Protein AF-A0A8T7FE96-F1 (afdb_monomer_lite)

Sequence (126 aa):
MTDAYMLAKTQGGLADIQTLDPPFLWPTNAFMEYQELAQNDDGTTRALGFASDLWRWGYITLEQYNYLKTTIAGGATSVTVCIKTYTAAGWKTYTGVMILPPPPYQIEDDKILDFTLKFDYLVEVV

Radius of gyration: 15.85 Å; chains: 1; bounding box: 35×27×52 Å

Structure (mmCIF, N/CA/C/O backbone):
data_AF-A0A8T7FE96-F1
#
_entry.id   AF-A0A8T7FE96-F1
#
loop_
_atom_site.group_PDB
_atom_site.id
_atom_site.type_symbol
_atom_site.label_atom_id
_atom_site.label_alt_id
_atom_site.label_comp_id
_atom_site.label_asym_id
_atom_site.label_entity_id
_atom_site.label_seq_id
_atom_site.pdbx_PDB_ins_code
_atom_site.Cartn_x
_atom_site.Cartn_y
_atom_site.Cartn_z
_atom_site.occupancy
_atom_site.B_iso_or_equiv
_atom_site.auth_seq_id
_atom_site.auth_comp_id
_atom_site.auth_asym_id
_atom_site.auth_atom_id
_atom_site.pdbx_PDB_model_num
ATOM 1 N N . MET A 1 1 ? -19.394 7.239 -5.893 1.00 50.66 1 MET A N 1
ATOM 2 C CA . MET A 1 1 ? -18.057 7.005 -5.310 1.00 50.66 1 MET A CA 1
ATOM 3 C C . MET A 1 1 ? -17.525 5.740 -5.944 1.00 50.66 1 MET A C 1
ATOM 5 O O . MET A 1 1 ? -18.295 4.802 -6.067 1.00 50.66 1 MET A O 1
ATOM 9 N N . THR A 1 2 ? -16.287 5.748 -6.425 1.00 60.88 2 THR A N 1
ATOM 10 C CA . THR A 1 2 ? -15.652 4.588 -7.059 1.00 60.88 2 THR A CA 1
ATOM 11 C C . THR A 1 2 ? -15.127 3.631 -5.991 1.00 60.88 2 THR A C 1
ATOM 13 O O . THR A 1 2 ? -14.422 4.035 -5.062 1.00 60.88 2 THR A O 1
ATOM 16 N N . ASP A 1 3 ? -15.533 2.376 -6.106 1.00 85.88 3 ASP A N 1
ATOM 17 C CA . ASP A 1 3 ? -15.133 1.249 -5.270 1.00 85.88 3 ASP A CA 1
ATOM 18 C C . ASP A 1 3 ? -13.775 0.732 -5.761 1.00 85.88 3 ASP A C 1
ATOM 20 O O . ASP A 1 3 ? -13.713 -0.092 -6.669 1.00 85.88 3 ASP A O 1
ATOM 24 N N . ALA A 1 4 ? -12.687 1.295 -5.227 1.00 92.88 4 ALA A N 1
ATOM 25 C CA . ALA A 1 4 ? -11.323 1.010 -5.666 1.00 92.88 4 ALA A CA 1
ATOM 26 C C . ALA A 1 4 ? -10.303 1.194 -4.534 1.00 92.88 4 ALA A C 1
ATOM 28 O O . ALA A 1 4 ? -10.514 1.996 -3.614 1.00 92.88 4 ALA A O 1
ATOM 29 N N . TYR A 1 5 ? -9.173 0.489 -4.648 1.00 95.31 5 TYR A N 1
ATOM 30 C CA . TYR A 1 5 ? -8.000 0.717 -3.807 1.00 95.31 5 TYR A CA 1
ATOM 31 C C . TYR A 1 5 ? -7.340 2.035 -4.196 1.00 95.31 5 TYR A C 1
ATOM 33 O O . TYR A 1 5 ? -7.049 2.272 -5.369 1.00 95.31 5 TYR A O 1
ATOM 41 N N . MET A 1 6 ? -7.087 2.892 -3.210 1.00 96.38 6 MET A N 1
ATOM 42 C CA . MET A 1 6 ? -6.479 4.202 -3.447 1.00 96.38 6 MET A CA 1
ATOM 43 C C . MET A 1 6 ? -5.321 4.435 -2.490 1.00 96.38 6 MET A C 1
ATOM 45 O O . MET A 1 6 ? -5.411 4.060 -1.323 1.00 96.38 6 MET A O 1
ATOM 49 N N . LEU A 1 7 ? -4.257 5.080 -2.961 1.00 9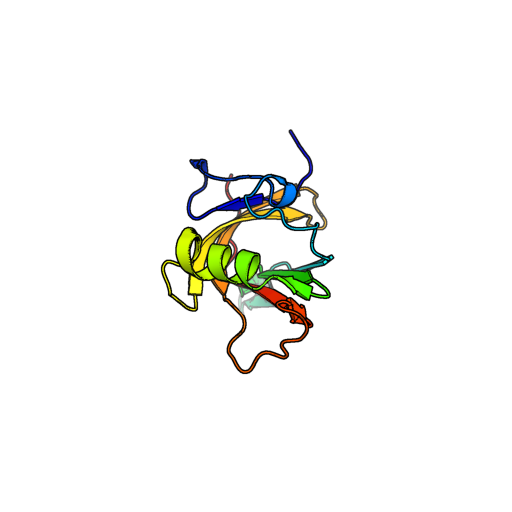5.94 7 LEU A N 1
ATOM 50 C CA . LEU A 1 7 ? -3.052 5.348 -2.175 1.00 95.94 7 LEU A CA 1
ATOM 51 C C . LEU A 1 7 ? -2.502 6.730 -2.508 1.00 95.94 7 LEU A C 1
ATOM 53 O O . LEU A 1 7 ? -2.378 7.091 -3.676 1.00 95.94 7 LEU A O 1
ATOM 57 N N . ALA A 1 8 ? -2.128 7.485 -1.478 1.00 94.62 8 ALA A N 1
ATOM 58 C CA . ALA A 1 8 ? -1.384 8.726 -1.630 1.00 94.62 8 ALA A CA 1
ATOM 59 C C . ALA A 1 8 ? -0.668 9.119 -0.340 1.00 94.62 8 ALA A C 1
ATOM 61 O O . ALA A 1 8 ? -0.959 8.619 0.742 1.00 94.62 8 ALA A O 1
ATOM 62 N N . LYS A 1 9 ? 0.238 10.094 -0.431 1.00 92.81 9 LYS A N 1
ATOM 63 C CA . LYS A 1 9 ? 0.890 10.683 0.748 1.00 92.81 9 LYS A CA 1
ATOM 64 C C . LYS A 1 9 ? -0.073 11.510 1.613 1.00 92.81 9 LYS A C 1
ATOM 66 O O . LYS A 1 9 ? 0.145 11.662 2.809 1.00 92.81 9 LYS A O 1
ATOM 71 N N . THR A 1 10 ? -1.133 12.056 1.018 1.00 92.00 10 THR A N 1
ATOM 72 C CA . THR A 1 10 ? -2.131 12.899 1.691 1.00 92.00 10 THR A CA 1
ATOM 73 C C . THR A 1 10 ? -3.537 12.562 1.198 1.00 92.00 10 THR A C 1
ATOM 75 O O . THR A 1 10 ? -3.706 12.062 0.089 1.00 92.00 10 THR A O 1
ATOM 78 N N . GLN A 1 11 ? -4.560 12.875 1.998 1.00 90.00 11 GLN A N 1
ATOM 79 C CA . GLN A 1 11 ? -5.961 12.600 1.656 1.00 90.00 11 GLN A CA 1
ATOM 80 C C . GLN A 1 11 ? -6.405 13.275 0.347 1.00 90.00 11 GLN A C 1
ATOM 82 O O . GLN A 1 11 ? -7.065 12.650 -0.475 1.00 90.00 11 GLN A O 1
ATOM 87 N N . GLY A 1 12 ? -6.012 14.535 0.124 1.00 89.31 12 GLY A N 1
ATOM 88 C CA . GLY A 1 12 ? -6.371 15.278 -1.092 1.00 89.31 12 GLY A CA 1
ATOM 89 C C . GLY A 1 12 ? -5.708 14.758 -2.372 1.00 89.31 12 GLY A C 1
ATOM 90 O O . GLY A 1 12 ? -6.118 15.144 -3.460 1.00 89.31 12 GLY A O 1
ATOM 91 N N . GLY A 1 13 ? -4.692 13.898 -2.245 1.00 90.94 13 GLY A N 1
ATOM 92 C CA . GLY A 1 13 ? -3.985 13.289 -3.369 1.00 90.94 13 GLY A CA 1
ATOM 93 C C . GLY A 1 13 ? -4.393 11.848 -3.665 1.00 90.94 13 GLY A C 1
ATOM 94 O O . GLY A 1 13 ? -3.745 11.234 -4.506 1.00 90.94 13 GLY A O 1
ATOM 95 N N . LEU A 1 14 ? -5.394 11.289 -2.966 1.00 94.12 14 LEU A N 1
ATOM 96 C CA . LEU A 1 14 ? -5.828 9.903 -3.163 1.00 94.12 14 LEU A CA 1
ATOM 97 C C . LEU A 1 14 ? -6.167 9.643 -4.632 1.00 94.12 14 LEU A C 1
ATOM 99 O O . LEU A 1 14 ? -7.084 10.246 -5.188 1.00 94.12 14 LEU A O 1
ATOM 103 N N . ALA A 1 15 ? -5.454 8.692 -5.223 1.00 94.56 15 ALA A N 1
ATOM 104 C CA . ALA A 1 15 ? -5.675 8.231 -6.582 1.00 94.56 15 ALA A CA 1
ATOM 105 C C . ALA A 1 15 ? -5.883 6.717 -6.585 1.00 94.56 15 ALA A C 1
ATOM 107 O O . ALA A 1 15 ? -5.317 6.006 -5.751 1.00 94.56 15 ALA A O 1
ATOM 108 N N . ASP A 1 16 ? -6.711 6.240 -7.513 1.00 94.81 16 ASP A N 1
ATOM 109 C CA . ASP A 1 16 ? -6.874 4.811 -7.769 1.00 94.81 16 ASP A CA 1
ATOM 110 C C . ASP A 1 16 ? -5.538 4.242 -8.247 1.00 94.81 16 ASP A C 1
ATOM 112 O O . ASP A 1 16 ? -4.923 4.780 -9.173 1.00 94.81 16 ASP A O 1
ATOM 116 N N . ILE A 1 17 ? -5.098 3.152 -7.624 1.00 94.44 17 ILE A N 1
ATOM 117 C CA . ILE A 1 17 ? -3.825 2.506 -7.944 1.00 94.44 17 ILE A CA 1
ATOM 118 C C . ILE A 1 17 ? -3.738 2.044 -9.411 1.00 94.44 17 ILE A C 1
ATOM 120 O O . ILE A 1 17 ? -2.640 2.003 -9.966 1.00 94.44 17 ILE A O 1
ATOM 124 N N . GLN A 1 18 ? -4.873 1.760 -10.064 1.00 94.69 18 GLN A N 1
ATOM 125 C CA . GLN A 1 18 ? -4.938 1.406 -11.490 1.00 94.69 18 GLN A CA 1
ATOM 126 C C . GLN A 1 18 ? -4.766 2.609 -12.424 1.00 94.69 18 GLN A C 1
ATOM 128 O O . GLN A 1 18 ? -4.541 2.429 -13.618 1.00 94.69 18 GLN A O 1
ATOM 133 N N . THR A 1 19 ? -4.879 3.828 -11.894 1.00 93.31 19 THR A N 1
ATOM 134 C CA . THR A 1 19 ? -4.716 5.085 -12.645 1.00 93.31 19 THR A CA 1
ATOM 135 C C . THR A 1 19 ? -3.374 5.767 -12.392 1.00 93.31 19 THR A C 1
ATOM 137 O O . THR A 1 19 ? -3.088 6.793 -13.007 1.00 93.31 19 THR A O 1
ATOM 140 N N . LEU A 1 20 ? -2.558 5.217 -11.487 1.00 91.19 20 LEU A N 1
ATOM 141 C CA . LEU A 1 20 ? -1.185 5.665 -11.275 1.00 91.19 20 LEU A CA 1
ATOM 142 C C . LEU A 1 20 ? -0.331 5.394 -12.518 1.00 91.19 20 LEU A C 1
ATOM 144 O O . LEU A 1 20 ? -0.687 4.576 -13.363 1.00 91.19 20 LEU A O 1
ATOM 148 N N . ASP A 1 21 ? 0.808 6.073 -12.607 1.00 91.19 21 ASP A N 1
ATOM 149 C CA . ASP A 1 21 ? 1.789 5.872 -13.669 1.00 91.19 21 ASP A CA 1
ATOM 150 C C . ASP A 1 21 ? 3.144 5.479 -13.047 1.00 91.19 21 ASP A C 1
ATOM 152 O O . ASP A 1 21 ? 3.762 6.319 -12.380 1.00 91.19 21 ASP A O 1
ATOM 156 N N . PRO A 1 22 ? 3.586 4.213 -13.179 1.00 92.31 22 PRO A N 1
ATOM 157 C CA . PRO A 1 22 ? 2.911 3.108 -13.876 1.00 92.31 22 PRO A CA 1
ATOM 158 C C . PRO A 1 22 ? 1.679 2.560 -13.115 1.00 92.31 22 PRO A C 1
ATOM 160 O O . PRO A 1 22 ? 1.652 2.594 -11.879 1.00 92.31 22 PRO A O 1
ATOM 163 N N . PRO A 1 23 ? 0.674 1.994 -13.816 1.00 93.38 23 PRO A N 1
ATOM 164 C CA . PRO A 1 23 ? -0.556 1.505 -13.192 1.00 93.38 23 PRO A CA 1
ATOM 165 C C . PRO A 1 23 ? -0.327 0.184 -12.464 1.00 93.38 23 PRO A C 1
ATOM 167 O O . PRO A 1 23 ? 0.363 -0.701 -12.969 1.00 93.38 23 PRO A O 1
ATOM 170 N N . PHE A 1 24 ? -0.944 0.015 -11.297 1.00 95.06 24 PHE A N 1
ATOM 171 C CA . PHE A 1 24 ? -0.903 -1.222 -10.515 1.00 95.06 24 PHE A CA 1
ATOM 172 C C . PHE A 1 24 ? -2.167 -2.039 -10.757 1.00 95.06 24 PHE A C 1
ATOM 174 O O . PHE A 1 24 ? -3.259 -1.491 -10.862 1.00 95.06 24 PHE A O 1
ATOM 181 N N . LEU A 1 25 ? -2.052 -3.367 -10.772 1.00 94.12 25 LEU A N 1
ATOM 182 C CA . LEU A 1 25 ? -3.232 -4.222 -10.637 1.00 94.12 25 LEU A CA 1
ATOM 183 C C . LEU A 1 25 ? -3.802 -4.100 -9.221 1.00 94.12 25 LEU A C 1
ATOM 185 O O . LEU A 1 25 ? -3.089 -3.728 -8.286 1.00 94.12 25 LEU A O 1
ATOM 189 N N . TRP A 1 26 ? -5.074 -4.450 -9.040 1.00 94.19 26 TRP A N 1
ATOM 190 C CA . TRP A 1 26 ? -5.623 -4.543 -7.693 1.00 94.19 26 TRP A CA 1
ATOM 191 C C . TRP A 1 26 ? -4.885 -5.610 -6.877 1.00 94.19 26 TRP A C 1
ATOM 193 O O . TRP A 1 26 ? -4.685 -6.721 -7.378 1.00 94.19 26 TRP A O 1
ATOM 203 N N . PRO A 1 27 ? -4.460 -5.289 -5.644 1.00 95.06 27 PRO A N 1
ATOM 204 C CA . PRO A 1 27 ? -3.867 -6.267 -4.759 1.00 95.06 27 PRO A CA 1
ATOM 205 C C . PRO A 1 27 ? -4.939 -7.226 -4.255 1.00 95.06 27 PRO A C 1
ATOM 207 O O . PRO A 1 27 ? -6.116 -6.885 -4.141 1.00 95.06 27 PRO A O 1
ATOM 210 N N . THR A 1 28 ? -4.506 -8.404 -3.830 1.00 94.00 28 THR A N 1
ATOM 211 C CA . THR A 1 28 ? -5.264 -9.122 -2.804 1.00 94.00 28 THR A CA 1
ATOM 212 C C . THR A 1 28 ? -5.026 -8.422 -1.471 1.00 94.00 28 THR A C 1
ATOM 214 O O . THR A 1 28 ? -3.866 -8.154 -1.140 1.00 94.00 28 THR A O 1
ATOM 217 N N . ASN A 1 29 ? -6.082 -8.127 -0.714 1.00 91.38 29 ASN A N 1
ATOM 218 C CA . ASN A 1 29 ? -5.947 -7.488 0.590 1.00 91.38 29 ASN A CA 1
ATOM 219 C C . ASN A 1 29 ? -6.240 -8.442 1.750 1.00 91.38 29 ASN A C 1
ATOM 221 O O . ASN A 1 29 ? -7.014 -9.390 1.623 1.00 91.38 29 ASN A O 1
ATOM 225 N N . ALA A 1 30 ? -5.616 -8.170 2.891 1.00 90.75 30 ALA A N 1
ATOM 226 C CA . ALA A 1 30 ? -5.898 -8.840 4.151 1.00 90.75 30 ALA A CA 1
ATOM 227 C C . ALA A 1 30 ? -5.991 -7.784 5.253 1.00 90.75 30 ALA A C 1
ATOM 229 O O . ALA A 1 30 ? -5.031 -7.542 5.988 1.00 90.75 30 ALA A O 1
ATOM 230 N N . PHE A 1 31 ? -7.159 -7.146 5.325 1.00 91.12 31 PHE A N 1
ATOM 231 C CA . PHE A 1 31 ? -7.461 -6.159 6.350 1.00 91.12 31 PHE A CA 1
ATOM 232 C C . PHE A 1 31 ? -7.722 -6.849 7.689 1.00 91.12 31 PHE A C 1
ATOM 234 O O . PHE A 1 31 ? -8.476 -7.823 7.762 1.00 91.12 31 PHE A O 1
ATOM 241 N N . MET A 1 32 ? -7.121 -6.323 8.750 1.00 87.75 32 MET A N 1
ATOM 242 C CA . MET A 1 32 ? -7.350 -6.760 10.120 1.00 87.75 32 MET A CA 1
ATOM 243 C C . MET A 1 32 ? -7.821 -5.573 10.955 1.00 87.75 32 MET A C 1
ATOM 245 O O . MET A 1 32 ? -7.128 -4.557 11.067 1.00 87.75 32 MET A O 1
ATOM 249 N N . GLU A 1 33 ? -8.998 -5.724 11.561 1.00 83.94 33 GLU A N 1
ATOM 250 C CA . GLU A 1 33 ? -9.488 -4.809 12.593 1.00 83.94 33 GLU A CA 1
ATOM 251 C C . GLU A 1 33 ? -8.630 -4.909 13.867 1.00 83.94 33 GLU A C 1
ATOM 253 O O . GLU A 1 33 ? -7.721 -5.737 13.957 1.00 83.94 33 GLU A O 1
ATOM 258 N N . TYR A 1 34 ? -8.890 -4.024 14.835 1.00 77.62 34 TYR A N 1
ATOM 259 C CA . TYR A 1 34 ? -8.185 -3.940 16.119 1.00 77.62 34 TYR A CA 1
ATOM 260 C C . TYR A 1 34 ? -7.834 -5.322 16.696 1.00 77.62 34 TYR A C 1
ATOM 262 O O . TYR A 1 34 ? -8.699 -6.185 16.830 1.00 77.62 34 TYR A O 1
ATOM 270 N N . GLN A 1 35 ? -6.552 -5.521 17.024 1.00 64.81 35 GLN A N 1
ATOM 271 C CA . GLN A 1 35 ? -6.015 -6.848 17.337 1.00 64.81 35 GLN A CA 1
ATOM 272 C C . GLN A 1 35 ? -6.432 -7.401 18.701 1.00 64.81 35 GLN A C 1
ATOM 274 O O . GLN A 1 35 ? -6.488 -8.620 18.839 1.00 64.81 35 GLN A O 1
ATOM 279 N N . GLU A 1 36 ? -6.748 -6.571 19.694 1.00 58.53 36 GLU A N 1
ATOM 280 C CA . GLU A 1 36 ? -7.150 -7.074 21.007 1.00 58.53 36 GLU A CA 1
ATOM 281 C C . GLU A 1 36 ? -8.263 -6.240 21.628 1.00 58.53 36 GLU A C 1
ATOM 283 O O . GLU A 1 36 ? -8.259 -5.015 21.617 1.00 58.53 36 GLU A O 1
ATOM 288 N N . LEU A 1 37 ? -9.221 -6.931 22.229 1.00 60.88 37 LEU A N 1
ATOM 289 C CA . LEU A 1 37 ? -10.126 -6.364 23.209 1.00 60.88 37 LEU A CA 1
ATOM 290 C C . LEU A 1 37 ? -9.569 -6.760 24.576 1.00 60.88 37 LEU A C 1
ATOM 292 O O . LEU A 1 37 ? -9.706 -7.909 24.987 1.00 60.88 37 LEU A O 1
ATOM 296 N N . ALA A 1 38 ? -8.905 -5.840 25.269 1.00 62.94 38 ALA A N 1
ATOM 297 C CA . ALA A 1 38 ? -8.479 -6.079 26.640 1.00 62.94 38 ALA A CA 1
ATOM 298 C C . ALA A 1 38 ? -9.627 -5.775 27.593 1.00 62.94 38 ALA A C 1
ATOM 300 O O . ALA A 1 38 ? -10.243 -4.709 27.530 1.00 62.94 38 ALA A O 1
ATOM 301 N N . GLN A 1 39 ? -9.908 -6.716 28.485 1.00 72.38 39 GLN A N 1
ATOM 302 C CA . GLN A 1 39 ? -10.826 -6.489 29.587 1.00 72.38 39 GLN A CA 1
ATOM 303 C C . GLN A 1 39 ? -10.049 -5.821 30.726 1.00 72.38 39 GLN A C 1
ATOM 305 O O . GLN A 1 39 ? -9.050 -6.359 31.200 1.00 72.38 39 GLN A O 1
ATOM 310 N N . ASN A 1 40 ? -10.477 -4.627 31.120 1.00 75.94 40 ASN A N 1
ATOM 311 C CA . ASN A 1 40 ? -9.946 -3.914 32.275 1.00 75.94 40 ASN A CA 1
ATOM 312 C C . ASN A 1 40 ? -10.456 -4.560 33.579 1.00 75.94 40 ASN A C 1
ATOM 314 O O . ASN A 1 40 ? -11.488 -5.236 33.587 1.00 75.94 40 ASN A O 1
ATOM 318 N N . ASP A 1 41 ? -9.785 -4.277 34.700 1.00 79.19 41 ASP A N 1
ATOM 319 C CA . ASP A 1 41 ? -10.168 -4.756 36.042 1.00 79.19 41 ASP A CA 1
ATOM 320 C C . ASP A 1 41 ? -11.558 -4.265 36.499 1.00 79.19 41 ASP A C 1
ATOM 322 O O . ASP A 1 41 ? -12.172 -4.852 37.388 1.00 79.19 41 ASP A O 1
ATOM 326 N N . ASP A 1 42 ? -12.080 -3.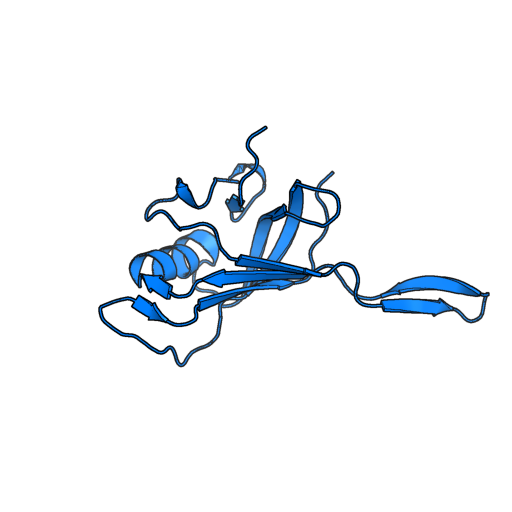200 35.880 1.00 83.81 42 ASP A N 1
ATOM 327 C CA . ASP A 1 42 ? -13.428 -2.665 36.117 1.00 83.81 42 ASP A CA 1
ATOM 328 C C . ASP A 1 42 ? -14.521 -3.348 35.266 1.00 83.81 42 ASP A C 1
ATOM 330 O O . ASP A 1 42 ? -15.690 -2.961 35.319 1.00 83.81 42 ASP A O 1
ATOM 334 N N . GLY A 1 43 ? -14.154 -4.363 34.475 1.00 77.44 43 GLY A N 1
ATOM 335 C CA . GLY A 1 43 ? -15.054 -5.093 33.585 1.00 77.44 43 GLY A CA 1
ATOM 336 C C . GLY A 1 43 ? -15.337 -4.398 32.250 1.00 77.44 43 GLY A C 1
ATOM 337 O O . GLY A 1 43 ? -16.040 -4.977 31.418 1.00 77.44 43 GLY A O 1
ATOM 338 N N . THR A 1 44 ? -14.791 -3.201 32.003 1.00 75.38 44 THR A N 1
ATOM 339 C CA . THR A 1 44 ? -14.902 -2.520 30.705 1.00 75.38 44 THR A CA 1
ATOM 340 C C . THR A 1 44 ? -13.931 -3.112 29.686 1.00 75.38 44 THR A C 1
ATOM 342 O O . THR A 1 44 ? -12.862 -3.612 30.026 1.00 75.38 44 THR A O 1
ATOM 345 N N . THR A 1 45 ? -14.298 -3.074 28.408 1.00 67.25 45 THR A N 1
ATOM 346 C CA . THR A 1 45 ? -13.445 -3.562 27.321 1.00 67.25 45 THR A CA 1
ATOM 347 C C . THR A 1 45 ? -12.784 -2.387 26.615 1.00 67.25 45 THR A C 1
ATOM 349 O O . THR A 1 45 ? -13.464 -1.451 26.191 1.00 67.25 45 THR A O 1
ATOM 352 N N . ARG A 1 46 ? -11.462 -2.434 26.453 1.00 65.81 46 ARG A N 1
ATOM 353 C CA . ARG A 1 46 ? -10.691 -1.462 25.678 1.00 65.81 46 ARG A CA 1
ATOM 354 C C . ARG A 1 46 ? -10.108 -2.136 24.444 1.00 65.81 46 ARG A C 1
ATOM 356 O O . ARG A 1 46 ? -9.478 -3.180 24.551 1.00 65.81 46 ARG A O 1
ATOM 363 N N . ALA A 1 47 ? -10.273 -1.511 23.282 1.00 59.50 47 ALA A N 1
ATOM 364 C CA . ALA A 1 47 ? -9.525 -1.911 22.099 1.00 59.50 47 ALA A CA 1
ATOM 365 C C . ALA A 1 47 ? -8.037 -1.569 22.296 1.00 59.50 47 ALA A C 1
ATOM 367 O O . ALA A 1 47 ? -7.683 -0.409 22.526 1.00 59.50 47 ALA A O 1
ATOM 368 N N . LEU A 1 48 ? -7.184 -2.588 22.243 1.00 66.56 48 LEU A N 1
ATOM 369 C CA . LEU A 1 48 ? -5.735 -2.503 22.173 1.00 66.56 48 LEU A CA 1
ATOM 370 C C . LEU A 1 48 ? -5.280 -2.877 20.757 1.00 66.56 48 LEU A C 1
ATOM 372 O O . LEU A 1 48 ? -5.814 -3.774 20.107 1.00 66.56 48 LEU A O 1
ATOM 376 N N . GLY A 1 49 ? -4.273 -2.157 20.276 1.00 68.88 49 GLY A N 1
ATOM 377 C CA . GLY A 1 49 ? -3.775 -2.283 18.911 1.00 68.88 49 GLY A CA 1
ATOM 378 C C . GLY A 1 49 ? -4.427 -1.293 17.950 1.00 68.88 49 GLY A C 1
ATOM 379 O O . GLY A 1 49 ? -5.316 -0.523 18.304 1.00 68.88 49 GLY A O 1
ATOM 380 N N . PHE A 1 50 ? -3.931 -1.290 16.721 1.00 81.06 50 PHE A N 1
ATOM 381 C CA . PHE A 1 50 ? -4.420 -0.447 15.639 1.00 81.06 50 PHE A CA 1
ATOM 382 C C . PHE A 1 50 ? -4.847 -1.347 14.487 1.00 81.06 50 PHE A C 1
ATOM 384 O O . PHE A 1 50 ? -4.301 -2.441 14.332 1.00 81.06 50 PHE A O 1
ATOM 391 N N . ALA A 1 51 ? -5.798 -0.890 13.675 1.00 89.44 51 ALA A N 1
ATOM 392 C CA . ALA A 1 51 ? -6.124 -1.592 12.445 1.00 89.44 51 ALA A CA 1
ATOM 393 C C . ALA A 1 51 ? -4.893 -1.639 11.521 1.00 89.44 51 ALA A C 1
ATOM 395 O O . ALA A 1 51 ? -4.030 -0.751 11.546 1.00 89.44 51 ALA A O 1
ATOM 396 N N . SER A 1 52 ? -4.811 -2.693 10.717 1.00 93.75 52 SER A N 1
ATOM 397 C CA . SER A 1 52 ? -3.728 -2.893 9.755 1.00 93.75 52 SER A CA 1
ATOM 398 C C . SER A 1 52 ? -4.263 -3.499 8.466 1.00 93.75 52 SER A C 1
ATOM 400 O O . SER A 1 52 ? -5.331 -4.111 8.444 1.00 93.75 52 SER A O 1
ATOM 402 N N . ASP A 1 53 ? -3.520 -3.323 7.383 1.00 95.38 53 ASP A N 1
ATOM 403 C CA . ASP A 1 53 ? -3.840 -3.925 6.094 1.00 95.38 53 ASP A CA 1
ATOM 404 C C . ASP A 1 53 ? -2.572 -4.427 5.407 1.00 95.38 53 ASP A C 1
ATOM 406 O O . ASP A 1 53 ? -1.467 -3.916 5.621 1.00 95.38 53 ASP A O 1
ATOM 410 N N . LEU A 1 54 ? -2.736 -5.439 4.567 1.00 96.25 54 LEU A N 1
ATOM 411 C CA . LEU A 1 54 ? -1.680 -5.996 3.736 1.00 96.25 54 LEU A CA 1
ATOM 412 C C . LEU A 1 54 ? -2.172 -6.030 2.303 1.00 96.25 54 LEU A C 1
ATOM 414 O O . LEU A 1 54 ? -3.143 -6.722 2.012 1.00 96.25 54 LEU A O 1
ATOM 418 N N . TRP A 1 55 ? -1.476 -5.344 1.405 1.00 96.88 55 TRP A N 1
ATOM 419 C CA . TRP A 1 55 ? -1.730 -5.419 -0.030 1.00 96.88 55 TRP A CA 1
ATOM 420 C C . TRP A 1 55 ? -0.676 -6.303 -0.670 1.00 96.88 55 TRP A C 1
ATOM 422 O O . TRP A 1 55 ? 0.516 -6.002 -0.603 1.00 96.88 55 TRP A O 1
ATOM 432 N N . ARG A 1 56 ? -1.111 -7.415 -1.258 1.00 96.19 56 ARG A N 1
ATOM 433 C CA . ARG A 1 56 ? -0.220 -8.413 -1.852 1.00 96.19 56 ARG A CA 1
ATOM 434 C C . ARG A 1 56 ? -0.431 -8.489 -3.352 1.00 96.19 56 ARG A C 1
ATOM 436 O O . ARG A 1 56 ? -1.570 -8.554 -3.821 1.00 96.19 56 ARG A O 1
ATOM 443 N N . TRP A 1 57 ? 0.678 -8.557 -4.070 1.00 95.62 57 TRP A N 1
ATOM 444 C CA . TRP A 1 57 ? 0.739 -8.842 -5.494 1.00 95.62 57 TRP A CA 1
ATOM 445 C C . TRP A 1 57 ? 1.642 -10.051 -5.716 1.00 95.62 57 TRP A C 1
ATOM 447 O O . TRP A 1 57 ? 2.635 -10.223 -5.014 1.00 95.62 57 TRP A O 1
ATOM 457 N N . GLY A 1 58 ? 1.336 -10.864 -6.730 1.00 93.69 58 GLY A N 1
ATOM 458 C CA . GLY A 1 58 ? 2.263 -11.918 -7.158 1.00 93.69 58 GLY A CA 1
ATOM 459 C C . GLY A 1 58 ? 3.586 -11.339 -7.671 1.00 93.69 58 GLY A C 1
ATOM 460 O O . GLY A 1 58 ? 4.640 -11.929 -7.473 1.00 93.69 58 GLY A O 1
ATOM 461 N N . TYR A 1 59 ? 3.540 -10.156 -8.290 1.00 95.12 59 TYR A N 1
ATOM 462 C CA . TYR A 1 59 ? 4.716 -9.354 -8.604 1.00 95.12 59 TYR A CA 1
ATOM 463 C C . TYR A 1 59 ? 4.343 -7.881 -8.807 1.00 95.12 59 TYR A C 1
ATOM 465 O O . TYR A 1 59 ? 3.194 -7.563 -9.122 1.00 95.12 59 TYR A O 1
ATOM 473 N N . ILE A 1 60 ? 5.337 -7.002 -8.705 1.00 96.62 60 ILE A N 1
ATOM 474 C CA . ILE A 1 60 ? 5.292 -5.638 -9.253 1.00 96.62 60 ILE A CA 1
ATOM 475 C C . ILE A 1 60 ? 6.530 -5.395 -10.119 1.00 96.62 60 ILE A C 1
ATOM 477 O O . ILE A 1 60 ? 7.544 -6.068 -9.945 1.00 96.62 60 ILE A O 1
ATOM 481 N N . THR A 1 61 ? 6.484 -4.454 -11.056 1.00 97.00 61 THR A N 1
ATOM 482 C CA . THR A 1 61 ? 7.673 -4.067 -11.829 1.00 97.00 61 THR A CA 1
ATOM 483 C C . THR A 1 61 ? 8.631 -3.227 -10.980 1.00 97.00 61 THR A C 1
ATOM 485 O O . THR A 1 61 ? 8.240 -2.594 -9.993 1.00 97.00 61 THR A O 1
ATOM 488 N N . LEU A 1 62 ? 9.903 -3.172 -11.375 1.00 94.94 62 LEU A N 1
ATOM 489 C CA . LEU A 1 62 ? 10.879 -2.274 -10.754 1.00 94.94 62 LEU A CA 1
ATOM 490 C C . LEU A 1 62 ? 10.461 -0.803 -10.868 1.00 94.94 62 LEU A C 1
ATOM 492 O O . LEU A 1 62 ? 10.700 -0.027 -9.946 1.00 94.94 62 LEU A O 1
ATOM 496 N N . GLU A 1 63 ? 9.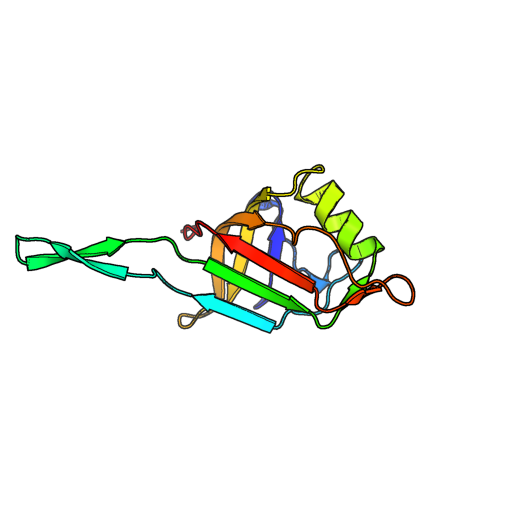802 -0.417 -11.959 1.00 95.75 63 GLU A N 1
ATOM 497 C CA . GLU A 1 63 ? 9.274 0.936 -12.150 1.00 95.75 63 GLU A CA 1
ATOM 498 C C . GLU A 1 63 ? 8.170 1.266 -11.133 1.00 95.75 63 GLU A C 1
ATOM 500 O O . GLU A 1 63 ? 8.240 2.295 -10.460 1.00 95.75 63 GLU A O 1
ATOM 505 N N . GLN A 1 64 ? 7.216 0.351 -10.935 1.00 96.25 64 GLN A N 1
ATOM 506 C CA . GLN A 1 64 ? 6.178 0.450 -9.903 1.00 96.25 64 GLN A CA 1
ATOM 507 C C . GLN A 1 64 ? 6.789 0.558 -8.500 1.00 96.25 64 GLN A C 1
ATOM 509 O O . GLN A 1 64 ? 6.417 1.426 -7.705 1.00 96.25 64 GLN A O 1
ATOM 514 N N . TYR A 1 65 ? 7.774 -0.286 -8.192 1.00 94.69 65 TYR A N 1
ATOM 515 C CA . TYR A 1 65 ? 8.480 -0.218 -6.916 1.00 94.69 65 TYR A CA 1
ATOM 516 C C . TYR A 1 65 ? 9.197 1.124 -6.728 1.00 94.69 65 TYR A C 1
ATOM 518 O O . TYR A 1 65 ? 9.115 1.736 -5.659 1.00 94.69 65 TYR A O 1
ATOM 526 N N . ASN A 1 66 ? 9.869 1.617 -7.769 1.00 93.44 66 ASN A N 1
ATOM 527 C CA . ASN A 1 66 ? 10.548 2.906 -7.735 1.00 93.44 66 ASN A CA 1
ATOM 528 C C . ASN A 1 66 ? 9.558 4.058 -7.557 1.00 93.44 66 ASN A C 1
ATOM 530 O O . ASN A 1 66 ? 9.852 4.969 -6.783 1.00 93.44 66 ASN A O 1
ATOM 534 N N . TYR A 1 67 ? 8.378 4.005 -8.176 1.00 93.88 67 TYR A N 1
ATOM 535 C CA . TYR A 1 67 ? 7.306 4.970 -7.936 1.00 93.88 67 TYR A CA 1
ATOM 536 C C . TYR A 1 67 ? 6.890 4.988 -6.457 1.00 93.88 67 TYR A C 1
ATOM 538 O O . TYR A 1 67 ? 6.896 6.047 -5.826 1.00 93.88 67 TYR A O 1
ATOM 546 N N . LEU A 1 68 ? 6.614 3.822 -5.857 1.00 93.69 68 LEU A N 1
ATOM 547 C CA . LEU A 1 68 ? 6.268 3.736 -4.431 1.00 93.69 68 LEU A CA 1
ATOM 548 C C . LEU A 1 68 ? 7.392 4.281 -3.545 1.00 93.69 68 LEU A C 1
ATOM 550 O O . LEU A 1 68 ? 7.148 5.081 -2.640 1.00 93.69 68 LEU A O 1
ATOM 554 N N . LYS A 1 69 ? 8.636 3.882 -3.817 1.00 93.06 69 LYS A N 1
ATOM 555 C CA . LYS A 1 69 ? 9.794 4.279 -3.016 1.00 93.06 69 LYS A CA 1
ATOM 556 C C . LYS A 1 69 ? 10.102 5.769 -3.134 1.00 93.06 69 LYS A C 1
ATOM 558 O O . LYS A 1 69 ? 10.418 6.395 -2.129 1.00 93.06 69 LYS A O 1
ATOM 563 N N . THR A 1 70 ? 10.045 6.345 -4.329 1.00 91.50 70 THR A N 1
ATOM 564 C CA . THR A 1 70 ? 10.484 7.729 -4.571 1.00 91.50 70 THR A CA 1
ATOM 565 C C . THR A 1 70 ? 9.349 8.730 -4.400 1.00 91.50 70 THR A C 1
ATOM 567 O O . THR A 1 70 ? 9.492 9.681 -3.633 1.00 91.50 70 THR A O 1
ATOM 570 N N . THR A 1 71 ? 8.206 8.489 -5.039 1.00 90.50 71 THR A N 1
ATOM 571 C CA . THR A 1 71 ? 7.078 9.424 -5.075 1.00 90.50 71 THR A CA 1
ATOM 572 C C . THR A 1 71 ? 6.279 9.390 -3.779 1.00 90.50 71 THR A C 1
ATOM 574 O O . THR A 1 71 ? 5.967 10.439 -3.214 1.00 90.50 71 THR A O 1
ATOM 577 N N . ILE A 1 72 ? 5.969 8.193 -3.271 1.00 90.56 72 ILE A N 1
ATOM 578 C CA . ILE A 1 72 ? 5.147 8.046 -2.062 1.00 90.56 72 ILE A CA 1
ATOM 579 C C . ILE A 1 72 ? 6.028 8.090 -0.811 1.00 90.56 72 ILE A C 1
ATOM 581 O O . ILE A 1 72 ? 5.826 8.936 0.064 1.00 90.56 72 ILE A O 1
ATOM 585 N N . ALA A 1 73 ? 7.042 7.224 -0.741 1.00 90.81 73 ALA A N 1
ATOM 586 C CA . ALA A 1 73 ? 7.873 7.073 0.450 1.00 90.81 73 ALA A CA 1
ATOM 587 C C . ALA A 1 73 ? 9.015 8.088 0.579 1.00 90.81 73 ALA A C 1
ATOM 589 O O . ALA A 1 73 ? 9.609 8.197 1.651 1.00 90.81 73 ALA A O 1
ATOM 590 N N . GLY A 1 74 ? 9.338 8.851 -0.472 1.00 89.25 74 GLY A N 1
ATOM 591 C CA . GLY A 1 74 ? 10.435 9.825 -0.426 1.00 89.25 74 GLY A CA 1
ATOM 592 C C . GLY A 1 74 ? 11.799 9.199 -0.102 1.00 89.25 74 GLY A C 1
ATOM 593 O O . GLY A 1 74 ? 12.643 9.843 0.513 1.00 89.25 74 GLY A O 1
ATOM 594 N N . GLY A 1 75 ? 11.998 7.928 -0.456 1.00 87.62 75 GLY A N 1
ATOM 595 C CA . GLY A 1 75 ? 13.199 7.140 -0.181 1.00 87.62 75 GLY A CA 1
ATOM 596 C C . GLY A 1 75 ? 13.194 6.387 1.153 1.00 87.62 75 GLY A C 1
ATOM 597 O O . GLY A 1 75 ? 14.074 5.549 1.358 1.00 87.62 75 GLY A O 1
ATOM 598 N N . ALA A 1 76 ? 12.221 6.635 2.034 1.00 88.50 76 ALA A N 1
ATOM 599 C CA . ALA A 1 76 ? 12.105 5.940 3.312 1.00 88.50 76 ALA A CA 1
ATOM 600 C C . ALA A 1 76 ? 11.536 4.520 3.149 1.00 88.50 76 ALA A C 1
ATOM 602 O O . ALA A 1 76 ? 10.791 4.232 2.216 1.00 88.50 76 ALA A O 1
ATOM 603 N N . THR A 1 77 ? 11.858 3.625 4.083 1.00 89.94 77 THR A N 1
ATOM 604 C CA . THR A 1 77 ? 11.245 2.287 4.173 1.00 89.94 77 THR A CA 1
ATOM 605 C C . THR A 1 77 ? 9.856 2.324 4.808 1.00 89.94 77 THR A C 1
ATOM 607 O O . THR A 1 77 ? 9.073 1.400 4.613 1.00 89.94 77 THR A O 1
ATOM 610 N N . SER A 1 78 ? 9.534 3.397 5.533 1.00 92.25 78 SER A N 1
ATOM 611 C CA . SER A 1 78 ? 8.218 3.636 6.119 1.00 92.25 78 SER A CA 1
ATOM 612 C C . SER A 1 78 ? 7.823 5.106 6.023 1.00 92.25 78 SER A C 1
ATOM 614 O O . SER A 1 78 ? 8.655 5.978 6.284 1.00 92.25 78 SER A O 1
ATOM 616 N N . VAL A 1 79 ? 6.562 5.394 5.703 1.00 95.19 79 VAL A N 1
ATOM 617 C CA . VAL A 1 79 ? 6.045 6.767 5.582 1.00 95.19 79 VAL A CA 1
ATOM 618 C C . VAL A 1 79 ? 4.566 6.834 5.963 1.00 95.19 79 VAL A C 1
ATOM 620 O O . VAL A 1 79 ? 3.824 5.874 5.770 1.00 95.19 79 VAL A O 1
ATOM 623 N N . THR A 1 80 ? 4.116 7.974 6.483 1.00 95.88 80 THR A N 1
ATOM 624 C CA . THR A 1 80 ? 2.684 8.220 6.681 1.00 95.88 80 THR A CA 1
ATOM 625 C C . THR A 1 80 ? 1.984 8.433 5.341 1.00 95.88 80 THR A C 1
ATOM 627 O O . THR A 1 80 ? 2.428 9.243 4.525 1.00 95.88 80 THR A O 1
ATOM 630 N N . VAL A 1 81 ? 0.883 7.718 5.127 1.00 96.81 81 VAL A N 1
ATOM 631 C CA . VAL A 1 81 ? 0.068 7.761 3.909 1.00 96.81 81 VAL A CA 1
ATOM 632 C C . VAL A 1 81 ? -1.415 7.855 4.245 1.00 96.81 81 VAL A C 1
ATOM 634 O O . VAL A 1 81 ? -1.837 7.629 5.382 1.00 96.81 81 VAL A O 1
ATOM 637 N N . CYS A 1 82 ? -2.210 8.146 3.222 1.00 96.44 82 CYS A N 1
ATOM 638 C CA . CYS A 1 82 ? -3.644 7.935 3.212 1.00 96.44 82 CYS A CA 1
ATOM 639 C C . CYS A 1 82 ? -3.977 6.809 2.226 1.00 96.44 82 CYS A C 1
ATOM 641 O O . CYS A 1 82 ? -3.438 6.783 1.114 1.00 96.44 82 CYS A O 1
ATOM 643 N N . ILE A 1 83 ? -4.854 5.892 2.633 1.00 96.56 83 ILE A N 1
ATOM 644 C CA . ILE A 1 83 ? -5.325 4.785 1.799 1.00 96.56 83 ILE A CA 1
ATOM 645 C C . ILE A 1 83 ? -6.842 4.690 1.796 1.00 96.56 83 ILE A C 1
ATOM 647 O O . ILE A 1 83 ? -7.488 5.011 2.790 1.00 96.56 83 ILE A O 1
ATOM 651 N N . LYS A 1 84 ? -7.403 4.171 0.707 1.00 95.88 84 LYS A N 1
ATOM 652 C CA . LYS A 1 84 ? -8.756 3.618 0.666 1.00 95.88 84 LYS A CA 1
ATOM 653 C C . LYS A 1 84 ? -8.652 2.120 0.419 1.00 95.88 84 LYS A C 1
ATOM 655 O O . LYS A 1 84 ? -7.995 1.706 -0.535 1.00 95.88 84 LYS A O 1
ATOM 660 N N . THR A 1 85 ? -9.278 1.325 1.276 1.00 95.44 85 THR A N 1
ATOM 661 C CA . THR A 1 85 ? -9.224 -0.140 1.219 1.00 95.44 85 THR A CA 1
ATOM 662 C C . THR A 1 85 ? -10.579 -0.759 1.550 1.00 95.44 85 THR A C 1
ATOM 664 O O . THR A 1 85 ? -11.468 -0.085 2.080 1.00 95.44 85 THR A O 1
ATOM 667 N N . TYR A 1 86 ? -10.751 -2.030 1.196 1.00 93.19 86 TYR A N 1
ATOM 668 C CA . TYR A 1 86 ? -11.976 -2.782 1.435 1.00 93.19 86 TYR A CA 1
ATOM 669 C C . TYR A 1 86 ? -11.901 -3.539 2.764 1.00 93.19 86 TYR A C 1
ATOM 671 O O . TYR A 1 86 ? -10.986 -4.336 2.984 1.00 93.19 86 TYR A O 1
ATOM 679 N N . THR A 1 87 ? -12.879 -3.307 3.637 1.00 92.00 87 THR A N 1
ATOM 680 C CA . THR A 1 87 ? -13.019 -3.965 4.944 1.00 92.00 87 THR A CA 1
ATOM 681 C C . THR A 1 87 ? -14.319 -4.770 5.005 1.00 92.00 87 THR A C 1
ATOM 683 O O . THR A 1 87 ? -15.124 -4.752 4.071 1.00 92.00 87 THR A O 1
ATOM 686 N N . ALA A 1 88 ? -14.572 -5.464 6.120 1.00 88.88 88 ALA A N 1
ATOM 687 C CA . ALA A 1 88 ? -15.836 -6.176 6.333 1.00 88.88 88 ALA A CA 1
ATOM 688 C C . ALA A 1 88 ? -17.066 -5.242 6.302 1.00 88.88 88 ALA A C 1
ATOM 690 O O . ALA A 1 88 ? -18.158 -5.673 5.937 1.00 88.88 88 ALA A O 1
ATOM 691 N N . ALA A 1 89 ? -16.883 -3.960 6.640 1.00 88.44 89 ALA A N 1
ATOM 692 C CA . ALA A 1 89 ? -17.919 -2.927 6.601 1.00 88.44 89 ALA A CA 1
ATOM 693 C C . ALA A 1 89 ? -17.991 -2.176 5.252 1.00 88.44 89 ALA A C 1
ATOM 695 O O . ALA A 1 89 ? -18.740 -1.204 5.130 1.00 88.44 89 ALA A O 1
ATOM 696 N N . GLY A 1 90 ? -17.220 -2.604 4.247 1.00 92.00 90 GLY A N 1
ATOM 697 C CA . GLY A 1 90 ? -17.147 -1.989 2.923 1.00 92.00 90 GLY A CA 1
ATOM 698 C C . GLY A 1 90 ? -15.906 -1.118 2.719 1.00 92.00 90 GLY A C 1
ATOM 699 O O . GLY A 1 90 ? -14.902 -1.242 3.416 1.00 92.00 90 GLY A O 1
ATOM 700 N N . TRP A 1 91 ? -15.954 -0.233 1.724 1.00 93.75 91 TRP A N 1
ATOM 701 C CA . TRP A 1 91 ? -14.831 0.648 1.409 1.00 93.75 91 TRP A CA 1
ATOM 702 C C . TRP A 1 91 ? -14.665 1.756 2.443 1.00 93.75 91 TRP A C 1
ATOM 704 O O . TRP A 1 91 ? -15.582 2.547 2.671 1.00 93.75 91 TRP A O 1
ATOM 714 N N . LYS A 1 92 ? -13.463 1.852 3.009 1.00 93.75 92 LYS A N 1
ATOM 715 C CA . LYS A 1 92 ? -13.114 2.817 4.053 1.00 93.75 92 LYS A CA 1
ATOM 716 C C . LYS A 1 92 ? -11.790 3.504 3.747 1.00 93.75 92 LYS A C 1
ATOM 718 O O . LYS A 1 92 ? -10.922 2.936 3.085 1.00 93.75 92 LYS A O 1
ATOM 723 N N . THR A 1 93 ? -11.656 4.735 4.230 1.00 94.75 93 THR A N 1
ATOM 724 C CA . THR A 1 93 ? -10.451 5.553 4.072 1.00 94.75 93 THR A CA 1
ATOM 725 C C . THR A 1 93 ? -9.723 5.640 5.404 1.00 94.75 93 THR A C 1
ATOM 727 O O . THR A 1 93 ? -10.345 5.891 6.432 1.00 94.75 93 THR A O 1
ATOM 730 N N . TYR A 1 94 ? -8.406 5.473 5.382 1.00 95.00 94 TYR A N 1
ATOM 731 C CA . TYR A 1 94 ? -7.551 5.501 6.560 1.00 95.00 94 TYR A CA 1
ATOM 732 C C . TYR A 1 94 ? -6.351 6.420 6.341 1.00 95.00 94 TYR A C 1
ATOM 734 O O . TYR A 1 94 ? -5.863 6.580 5.220 1.00 95.00 94 TYR A O 1
ATOM 742 N N . THR A 1 95 ? -5.836 6.988 7.425 1.00 95.69 95 THR A N 1
ATOM 743 C CA . THR A 1 95 ? -4.439 7.435 7.505 1.00 95.69 95 THR A CA 1
ATOM 744 C C . THR A 1 95 ? -3.642 6.417 8.307 1.00 95.69 95 THR A C 1
ATOM 746 O O . THR A 1 95 ? -4.186 5.782 9.204 1.00 95.69 95 THR A O 1
ATOM 749 N N . GLY A 1 96 ? -2.369 6.223 7.979 1.00 94.12 96 GLY A N 1
ATOM 750 C CA . GLY A 1 96 ? -1.516 5.276 8.696 1.00 94.12 96 GLY A CA 1
ATOM 751 C C . GLY A 1 96 ? -0.098 5.251 8.152 1.00 94.12 96 GLY A C 1
ATOM 752 O O . GLY A 1 96 ? 0.304 6.154 7.419 1.00 94.12 96 GLY A O 1
ATOM 753 N N . VAL A 1 97 ? 0.672 4.230 8.514 1.00 95.69 97 VAL A N 1
ATOM 754 C CA . VAL A 1 97 ? 2.075 4.072 8.116 1.00 95.69 97 VAL A CA 1
ATOM 755 C C . VAL A 1 97 ? 2.188 2.979 7.063 1.00 95.69 97 VAL A C 1
ATOM 757 O O . VAL A 1 97 ? 1.977 1.807 7.357 1.00 95.69 97 VAL A O 1
ATOM 760 N N . MET A 1 98 ? 2.561 3.358 5.843 1.00 9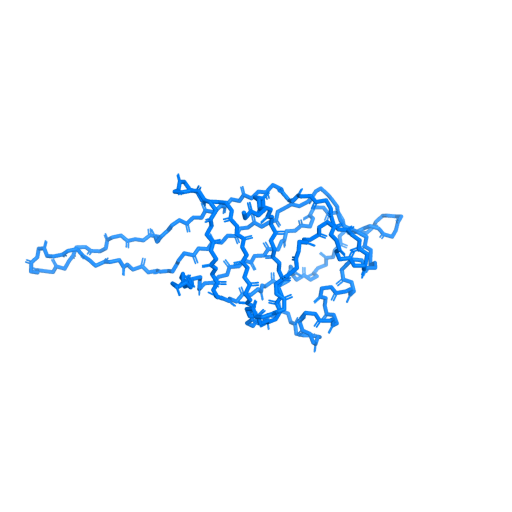6.69 98 MET A N 1
ATOM 761 C CA . MET A 1 98 ? 2.971 2.420 4.801 1.00 96.69 98 MET A CA 1
ATOM 762 C C . MET A 1 98 ? 4.388 1.940 5.091 1.00 96.69 98 MET A C 1
ATOM 764 O O . MET A 1 98 ? 5.271 2.760 5.345 1.00 96.69 98 MET A O 1
ATOM 768 N N . ILE A 1 99 ? 4.613 0.636 5.002 1.00 95.62 99 ILE A N 1
ATOM 769 C CA . ILE A 1 99 ? 5.900 -0.020 5.217 1.00 95.62 99 ILE A CA 1
ATOM 770 C C . ILE A 1 99 ? 6.230 -0.822 3.962 1.00 95.62 99 ILE A C 1
ATOM 772 O O . ILE A 1 99 ? 5.514 -1.760 3.599 1.00 95.62 99 ILE A O 1
ATOM 776 N N . LEU A 1 100 ? 7.324 -0.443 3.304 1.00 93.62 100 LEU A N 1
ATOM 777 C CA . LEU A 1 100 ? 7.879 -1.185 2.178 1.00 93.62 100 LEU A CA 1
ATOM 778 C C . LEU A 1 100 ? 8.542 -2.473 2.685 1.00 93.62 100 LEU A C 1
ATOM 780 O O . LEU A 1 100 ? 9.186 -2.448 3.741 1.00 93.62 100 LEU A O 1
ATOM 784 N N . PRO A 1 101 ? 8.429 -3.587 1.942 1.00 90.69 101 PRO A N 1
ATOM 785 C CA . PRO A 1 101 ? 9.130 -4.808 2.305 1.00 90.69 101 PRO A CA 1
ATOM 786 C C . PRO A 1 101 ? 10.642 -4.540 2.301 1.00 90.69 101 PRO A C 1
ATOM 788 O O . PRO A 1 101 ? 11.120 -3.821 1.427 1.00 90.69 101 PRO A O 1
ATOM 791 N N . PRO A 1 102 ? 11.411 -5.058 3.270 1.00 86.31 102 PRO A N 1
ATOM 792 C CA . PRO A 1 102 ? 12.857 -4.892 3.275 1.00 86.31 102 PRO A CA 1
ATOM 793 C C . PRO A 1 102 ? 13.526 -5.823 2.244 1.00 86.31 102 PRO A C 1
ATOM 795 O O . PRO A 1 102 ? 12.993 -6.894 1.953 1.00 86.31 102 PRO A O 1
ATOM 798 N N . PRO A 1 103 ? 14.714 -5.467 1.719 1.00 84.62 103 PRO A N 1
ATOM 799 C CA . PRO A 1 103 ? 15.530 -6.388 0.931 1.00 84.62 103 PRO A CA 1
ATOM 800 C C . PRO A 1 103 ? 16.031 -7.571 1.788 1.00 84.62 103 PRO A C 1
ATOM 802 O O . PRO A 1 103 ? 16.118 -7.442 3.014 1.00 84.62 103 PRO A O 1
ATOM 805 N N . PRO A 1 104 ? 16.453 -8.691 1.170 1.00 89.31 104 PRO A N 1
ATOM 806 C CA . PRO A 1 104 ? 16.620 -8.907 -0.272 1.00 89.31 104 PRO A CA 1
ATOM 807 C C . PRO A 1 104 ? 15.305 -9.191 -1.013 1.00 89.31 104 PRO A C 1
ATOM 809 O O . PRO A 1 104 ? 14.388 -9.787 -0.461 1.00 89.31 104 PRO A O 1
ATOM 812 N N . TYR A 1 105 ? 15.247 -8.799 -2.288 1.00 90.38 105 TYR A N 1
ATOM 813 C CA . TYR A 1 105 ? 14.129 -9.100 -3.185 1.00 90.38 105 TYR A CA 1
ATOM 814 C C . TYR A 1 105 ? 14.502 -10.215 -4.156 1.00 90.38 105 TYR A C 1
ATOM 816 O O . TYR A 1 105 ? 15.631 -10.249 -4.651 1.00 90.38 105 TYR A O 1
ATOM 824 N N . GLN A 1 106 ? 13.538 -11.072 -4.485 1.00 94.00 106 GLN A N 1
ATOM 825 C CA . GLN A 1 106 ? 13.643 -11.931 -5.658 1.00 94.00 106 GLN A CA 1
ATOM 826 C C . GLN A 1 106 ? 13.249 -11.114 -6.892 1.00 94.00 106 GLN A C 1
ATOM 828 O O . GLN A 1 106 ? 12.133 -10.597 -6.962 1.00 94.00 106 GLN A O 1
ATOM 833 N N . ILE A 1 107 ? 14.188 -10.963 -7.830 1.00 94.88 107 ILE A N 1
ATOM 834 C CA . ILE A 1 107 ? 14.010 -10.165 -9.046 1.00 94.88 107 ILE A CA 1
ATOM 835 C C . ILE A 1 107 ? 14.178 -11.064 -10.271 1.00 94.88 107 ILE A C 1
ATOM 837 O O . ILE A 1 107 ? 15.197 -11.743 -10.392 1.00 94.88 107 ILE A O 1
ATOM 841 N N . GLU A 1 108 ? 13.201 -11.034 -11.175 1.00 95.56 108 GLU A N 1
ATOM 842 C CA . GLU A 1 108 ? 13.207 -11.752 -12.456 1.00 95.56 108 GLU A CA 1
ATOM 843 C C . GLU A 1 108 ? 12.551 -10.868 -13.524 1.00 95.56 108 GLU A C 1
ATOM 845 O O . GLU A 1 108 ? 11.481 -10.316 -13.276 1.00 95.56 108 GLU A O 1
ATOM 850 N N . ASP A 1 109 ? 13.197 -10.684 -14.679 1.00 94.06 109 ASP A N 1
ATOM 851 C CA . ASP A 1 109 ? 12.695 -9.862 -15.797 1.00 94.06 109 ASP A CA 1
ATOM 852 C C . ASP A 1 109 ? 12.120 -8.491 -15.370 1.00 94.06 109 ASP A C 1
ATOM 854 O O . ASP A 1 109 ? 10.982 -8.142 -15.693 1.00 94.06 109 ASP A O 1
ATOM 858 N N . ASP A 1 110 ? 12.893 -7.728 -14.588 1.00 94.25 110 ASP A N 1
ATOM 859 C CA . ASP A 1 110 ? 12.514 -6.418 -14.030 1.00 94.25 110 ASP A CA 1
ATOM 860 C C . ASP A 1 110 ? 11.248 -6.424 -13.153 1.00 94.25 110 ASP A C 1
ATOM 862 O O . ASP A 1 110 ? 10.589 -5.393 -12.964 1.00 94.25 110 ASP A O 1
ATOM 866 N N . LYS A 1 111 ? 10.913 -7.575 -12.564 1.00 95.69 111 LYS A N 1
ATOM 867 C CA . LYS A 1 111 ? 9.811 -7.733 -11.612 1.00 95.69 111 LYS A CA 1
ATOM 868 C C . LYS A 1 111 ? 10.329 -8.148 -10.249 1.00 95.69 111 LYS A C 1
ATOM 870 O O . LYS A 1 111 ? 11.159 -9.043 -10.142 1.00 95.69 111 LYS A O 1
ATOM 875 N N . ILE A 1 112 ? 9.794 -7.523 -9.209 1.00 96.00 112 ILE A N 1
ATOM 876 C CA . ILE A 1 112 ? 9.926 -7.976 -7.827 1.00 96.00 112 ILE A CA 1
ATOM 877 C C . ILE A 1 112 ? 8.796 -8.967 -7.565 1.00 96.00 112 ILE A C 1
ATOM 879 O O . ILE A 1 112 ? 7.624 -8.584 -7.613 1.00 96.00 112 ILE A O 1
ATOM 883 N N . LEU A 1 113 ? 9.152 -10.224 -7.313 1.00 95.44 113 LEU A N 1
ATOM 884 C CA . LEU A 1 113 ? 8.193 -11.295 -7.033 1.00 95.44 113 LEU A CA 1
ATOM 885 C C . LEU A 1 113 ? 7.705 -11.244 -5.576 1.00 95.44 113 LEU A C 1
ATOM 887 O O . LEU A 1 113 ? 8.395 -10.713 -4.703 1.00 95.44 113 LEU A O 1
ATOM 891 N N . ASP A 1 114 ? 6.508 -11.785 -5.334 1.00 93.44 114 ASP A N 1
ATOM 892 C CA . ASP A 1 114 ? 5.860 -11.916 -4.019 1.00 93.44 114 ASP A CA 1
ATOM 893 C C . ASP A 1 114 ? 5.825 -10.609 -3.207 1.00 93.44 114 ASP A C 1
ATOM 895 O O . ASP A 1 114 ? 6.046 -10.563 -1.992 1.00 93.44 114 ASP A O 1
ATOM 899 N N . PHE A 1 115 ? 5.538 -9.502 -3.8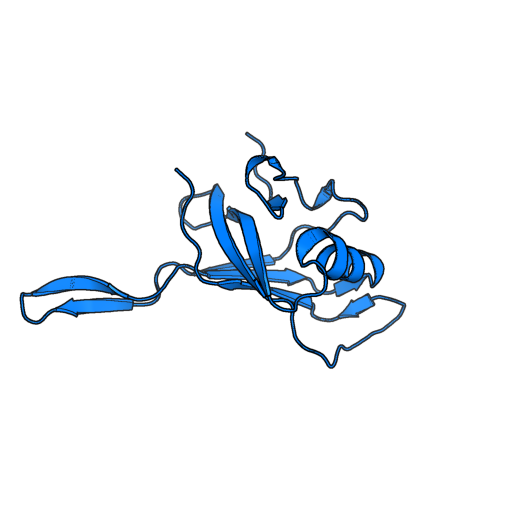93 1.00 94.94 115 PHE A N 1
ATOM 900 C CA . PHE A 1 115 ? 5.568 -8.179 -3.292 1.00 94.94 115 PHE A CA 1
ATOM 901 C C . PHE A 1 115 ? 4.362 -7.946 -2.375 1.00 94.94 115 PHE A C 1
ATOM 903 O O . PHE A 1 115 ? 3.205 -8.002 -2.794 1.00 94.94 115 PHE A O 1
ATOM 910 N N . THR A 1 116 ? 4.638 -7.615 -1.113 1.00 95.88 116 THR A N 1
ATOM 911 C CA . THR A 1 116 ? 3.620 -7.254 -0.121 1.00 95.88 116 THR A CA 1
ATOM 912 C C . THR A 1 116 ? 3.923 -5.892 0.480 1.00 95.88 116 THR A C 1
ATOM 914 O O . THR A 1 116 ? 5.006 -5.669 1.020 1.00 95.88 116 THR A O 1
ATOM 917 N N . LEU A 1 117 ? 2.937 -5.003 0.433 1.00 95.50 117 LEU A N 1
ATOM 918 C CA . LEU A 1 117 ? 2.957 -3.703 1.085 1.00 95.50 117 LEU A CA 1
ATOM 919 C C . LEU A 1 117 ? 2.140 -3.775 2.375 1.00 95.50 117 LEU A C 1
ATOM 921 O O . LEU A 1 117 ? 0.994 -4.232 2.360 1.00 95.50 117 LEU A O 1
ATOM 925 N N . LYS A 1 118 ? 2.727 -3.338 3.491 1.00 96.50 118 LYS A N 1
ATOM 926 C CA . LYS A 1 118 ? 2.064 -3.340 4.798 1.00 96.50 118 LYS A CA 1
ATOM 927 C C . LYS A 1 118 ? 1.619 -1.938 5.181 1.00 96.50 118 LYS A C 1
ATOM 929 O O . LYS A 1 118 ? 2.357 -0.979 4.968 1.00 96.50 118 LYS A O 1
ATOM 934 N N . PHE A 1 119 ? 0.446 -1.841 5.793 1.00 96.19 119 PHE A N 1
ATOM 935 C CA . PHE A 1 119 ? -0.061 -0.621 6.397 1.00 96.19 119 PHE A CA 1
ATOM 936 C C . PHE A 1 119 ? -0.360 -0.865 7.871 1.00 96.19 119 PHE A C 1
ATOM 938 O O . PHE A 1 119 ? -1.232 -1.665 8.202 1.00 96.19 119 PHE A O 1
ATOM 945 N N . ASP A 1 120 ? 0.365 -0.172 8.742 1.00 93.88 120 ASP A N 1
ATOM 946 C CA . ASP A 1 120 ? 0.187 -0.235 10.192 1.00 93.88 120 ASP A CA 1
ATOM 947 C C . ASP A 1 120 ? -0.410 1.068 10.726 1.00 93.88 120 ASP A C 1
ATOM 949 O O . ASP A 1 120 ? -0.351 2.116 10.078 1.00 93.88 120 ASP A O 1
ATOM 953 N N . TYR A 1 121 ? -0.936 1.013 11.950 1.00 91.25 121 TYR A N 1
ATOM 954 C CA . TYR A 1 121 ? -1.452 2.184 12.661 1.00 91.25 121 TYR A CA 1
ATOM 955 C C . TYR A 1 121 ? -2.582 2.8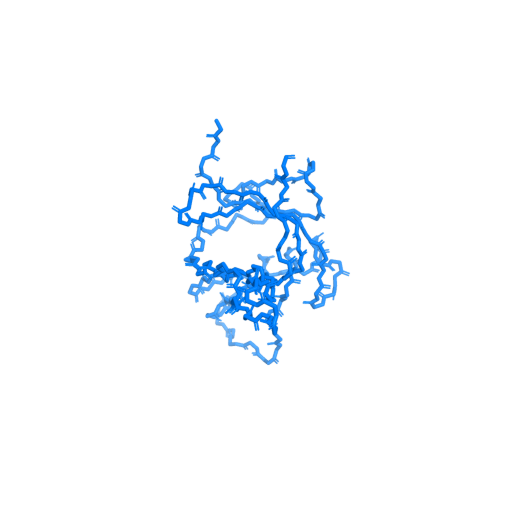98 11.903 1.00 91.25 121 TYR A C 1
ATOM 957 O O . TYR A 1 121 ? -2.628 4.127 11.879 1.00 91.25 121 TYR A O 1
ATOM 965 N N . LEU A 1 122 ? -3.478 2.135 11.261 1.00 92.94 122 LEU A N 1
ATOM 966 C CA . LEU A 1 122 ? -4.581 2.697 10.486 1.00 92.94 122 LEU A CA 1
ATOM 967 C C . LEU A 1 122 ? -5.611 3.374 11.401 1.00 92.94 122 LEU A C 1
ATOM 969 O O . LEU A 1 122 ? -6.120 2.773 12.350 1.00 92.94 122 LEU A O 1
ATOM 973 N N . VAL A 1 123 ? -5.944 4.621 11.073 1.00 91.75 123 VAL A N 1
ATOM 974 C CA . VAL A 1 123 ? -6.966 5.449 11.723 1.00 91.75 123 VAL A CA 1
ATOM 975 C C . VAL A 1 123 ? -7.961 5.900 10.660 1.00 91.75 123 VAL A C 1
ATOM 977 O O . VAL A 1 123 ? -7.563 6.513 9.667 1.00 91.75 123 VAL A O 1
ATOM 980 N N . GLU A 1 124 ? -9.240 5.558 10.841 1.00 92.06 124 GLU A N 1
ATOM 981 C CA . GLU A 1 124 ? -10.297 5.895 9.879 1.00 92.06 124 GLU A CA 1
ATOM 982 C C . GLU A 1 124 ? -10.423 7.414 9.737 1.00 92.06 124 GLU A C 1
ATOM 984 O O . GLU A 1 124 ? -10.405 8.155 10.722 1.00 92.06 124 GLU A O 1
ATOM 989 N N . VAL A 1 125 ? -10.536 7.874 8.494 1.00 88.50 125 VAL A N 1
ATOM 990 C CA . VAL A 1 125 ? -10.803 9.273 8.167 1.00 88.50 125 VAL A CA 1
ATOM 991 C C . VAL A 1 125 ? -12.310 9.432 8.010 1.00 88.50 125 VAL A C 1
ATOM 993 O O . VAL A 1 125 ? -12.891 8.846 7.096 1.00 88.50 125 VAL A O 1
ATOM 996 N N . VAL A 1 126 ? -12.917 10.197 8.920 1.00 76.38 126 VAL A N 1
ATOM 997 C CA . VAL A 1 126 ? -14.361 10.494 8.957 1.00 76.38 126 VAL A CA 1
ATOM 998 C C . VAL A 1 126 ? -14.712 11.638 8.013 1.00 76.38 126 VAL A C 1
ATOM 1000 O O . VAL A 1 126 ? -13.942 12.626 7.978 1.00 76.38 126 VAL A O 1
#

Foldseek 3Di:
DDQAKWKAQDPVPTDGQCPDVVRDDFFDKDKDAQDDFDQDPVRDTDRDFAIKMKGKDQKDFLVSVCCCCCVHVVNDQKHWMKIWDQDPVGIFIWIFMKGFDDDDFDDDPRMGGGGMIMTGRTDTDD

pLDDT: mean 89.41, std 9.75, range [50.66, 97.0]

Secondary structure (DSSP, 8-state):
-----EEESSGGG-EEGGGSSSPPPPPEE--B--SEEEEPTTS-EEEES-EEEEEE-SEEEHHHHHHIIIIITTT-SEEEEEEEEEETTEEEEEEEEEEPPPSPPPEETTEEES-EEEEEEEEE--